Protein AF-W1WLP3-F1 (afdb_monomer_lite)

Secondary structure (DSSP, 8-state):
----PEEEEEEEE-SSGGG--HHHHHHHHHHHHHHHHHHHHHHHHH-SS--PPP-S-SEEEEEEEEEEEEETTEEEEEEEEEEEE-HHHHHHHHHHHHHHHHHHHHHHHHH-SS---PPPPPP-HHHHHHHHHHS------HHHHHHHHHHHHHHHHHHHHHHHHHHHHHHHHHSPP-

Radius of gyration: 25.25 Å; chains: 1; bounding box: 52×60×58 Å

pLDDT: mean 76.01, std 15.96, range [41.25, 96.56]

Foldseek 3Di:
DFWDKDKDWPDKQDLDPVPDDPVSVVVQVVVQVVVQVVVQVCCVVPQPDDDDRDDDGQFSIKTKIWIWGQDPVGIDIDIDIGTHTDPSNVVRVLVRVVVSVVVVVVVVVVVVVPDDDDDDDDDDPVVVVVVVVVPDDDPVPVVVVVVVVVVCVVCVVVVVVVVVVVVVVVVVVPDDDD

Structure (mmCIF, N/CA/C/O backbone):
data_AF-W1WLP3-F1
#
_entry.id   AF-W1WLP3-F1
#
loop_
_atom_site.group_PDB
_atom_site.id
_atom_site.type_symbol
_atom_site.label_atom_id
_atom_site.label_alt_id
_atom_site.label_comp_id
_atom_site.label_asym_id
_atom_site.label_entity_id
_atom_site.label_seq_id
_atom_site.pdbx_PDB_ins_code
_atom_site.Cartn_x
_atom_site.Cartn_y
_atom_site.Cartn_z
_atom_site.occupancy
_atom_site.B_iso_or_equiv
_atom_site.auth_seq_id
_atom_site.auth_comp_id
_atom_site.auth_asym_id
_atom_site.auth_atom_id
_atom_site.pdbx_PDB_model_num
ATOM 1 N N . THR A 1 1 ? -35.279 6.237 6.859 1.00 42.00 1 THR A N 1
ATOM 2 C CA . THR A 1 1 ? -34.089 6.843 7.487 1.00 42.00 1 THR A CA 1
ATOM 3 C C . THR A 1 1 ? -32.983 5.807 7.459 1.00 42.00 1 THR A C 1
ATOM 5 O O . THR A 1 1 ? -33.233 4.676 7.853 1.00 42.00 1 THR A O 1
ATOM 8 N N . SER A 1 2 ? -31.841 6.126 6.842 1.00 45.12 2 SER A N 1
ATOM 9 C CA . SER A 1 2 ? -30.725 5.181 6.674 1.00 45.12 2 SER A CA 1
ATOM 10 C C . SER A 1 2 ? -30.118 4.853 8.041 1.00 45.12 2 SER A C 1
ATOM 12 O O . SER A 1 2 ? -29.941 5.780 8.832 1.00 45.12 2 SER A O 1
ATOM 14 N N . PRO A 1 3 ? -29.811 3.586 8.340 1.00 55.19 3 PRO A N 1
ATOM 15 C CA . PRO A 1 3 ? -29.178 3.229 9.594 1.00 55.19 3 PRO A CA 1
ATOM 16 C C . PRO A 1 3 ? -27.732 3.710 9.592 1.00 55.19 3 PRO A C 1
ATOM 18 O O . PRO A 1 3 ? -27.021 3.603 8.593 1.00 55.19 3 PRO A O 1
ATOM 21 N N . THR A 1 4 ? -27.323 4.298 10.705 1.00 69.69 4 THR A N 1
ATOM 22 C CA . THR A 1 4 ? -25.996 4.867 10.911 1.00 69.69 4 THR A CA 1
ATOM 23 C C . THR A 1 4 ? -24.951 3.758 10.779 1.00 69.69 4 THR A C 1
ATOM 25 O O . THR A 1 4 ? -24.884 2.873 11.630 1.00 69.69 4 THR A O 1
ATOM 28 N N . VAL A 1 5 ? -24.149 3.774 9.710 1.00 73.69 5 VAL A N 1
ATOM 29 C CA . VAL A 1 5 ? -22.983 2.887 9.597 1.00 73.69 5 VAL A CA 1
ATOM 30 C C . VAL A 1 5 ? -21.955 3.341 10.631 1.00 73.69 5 VAL A C 1
ATOM 32 O O . VAL A 1 5 ? -21.545 4.502 10.636 1.00 73.69 5 VAL A O 1
ATOM 35 N N . LYS A 1 6 ? -21.551 2.437 11.521 1.00 84.62 6 LYS A N 1
ATOM 36 C CA . LYS A 1 6 ? -20.507 2.657 12.522 1.00 84.62 6 LYS A CA 1
ATOM 37 C C . LYS A 1 6 ? -19.192 2.082 12.007 1.00 84.62 6 LYS A C 1
ATOM 39 O O . LYS A 1 6 ? -19.153 0.926 11.603 1.00 84.62 6 LYS A O 1
ATOM 44 N N . ALA A 1 7 ? -18.118 2.862 12.071 1.00 87.62 7 ALA A N 1
ATOM 45 C CA . ALA A 1 7 ? -16.762 2.364 11.864 1.00 87.62 7 ALA A CA 1
ATOM 46 C C . ALA A 1 7 ? -16.101 2.093 13.222 1.00 87.62 7 ALA A C 1
ATOM 48 O O . ALA A 1 7 ? -16.101 2.960 14.098 1.00 87.62 7 ALA A O 1
ATOM 49 N N . VAL A 1 8 ? -15.551 0.895 13.401 1.00 88.88 8 VAL A N 1
ATOM 50 C CA . VAL A 1 8 ? -14.761 0.500 14.572 1.00 88.88 8 VAL A CA 1
ATOM 51 C C . VAL A 1 8 ? -13.327 0.274 14.115 1.00 88.88 8 VAL A C 1
ATOM 53 O O . VAL A 1 8 ? -13.092 -0.536 13.223 1.00 88.88 8 VAL A O 1
ATOM 56 N N . GLU A 1 9 ? -12.374 0.998 14.703 1.00 91.19 9 GLU A N 1
ATOM 57 C CA . GLU A 1 9 ? -10.949 0.768 14.448 1.00 91.19 9 GLU A CA 1
ATOM 58 C C . GLU A 1 9 ? -10.541 -0.570 15.062 1.00 91.19 9 GLU A C 1
ATOM 60 O O . GLU A 1 9 ? -10.640 -0.758 16.273 1.00 91.19 9 GLU A O 1
ATOM 65 N N . VAL A 1 10 ? -10.118 -1.506 14.216 1.00 92.69 10 VAL A N 1
ATOM 66 C CA . VAL A 1 10 ? -9.635 -2.825 14.640 1.00 92.69 10 VAL A CA 1
ATOM 67 C C . VAL A 1 10 ? -8.127 -2.781 14.847 1.00 92.69 10 VAL A C 1
ATOM 69 O O . VAL A 1 10 ? -7.611 -3.338 15.810 1.00 92.69 10 VAL A O 1
ATOM 72 N N . MET A 1 11 ? -7.409 -2.111 13.944 1.00 93.19 11 MET A N 1
ATOM 73 C CA . MET A 1 11 ? -5.962 -1.965 14.035 1.00 93.19 11 MET A CA 1
ATOM 74 C C . MET A 1 11 ? -5.510 -0.678 13.364 1.00 93.19 11 MET A C 1
ATOM 76 O O . MET A 1 11 ? -5.989 -0.323 12.289 1.00 93.19 11 MET A O 1
ATOM 80 N N . ARG A 1 12 ? -4.520 -0.020 13.960 1.00 94.56 12 ARG A N 1
ATOM 81 C CA . ARG A 1 12 ? -3.850 1.129 13.365 1.00 94.56 12 ARG A CA 1
ATOM 82 C C . ARG A 1 12 ? -2.352 1.024 13.565 1.00 94.56 12 ARG A C 1
ATOM 84 O O . ARG A 1 12 ? -1.885 0.824 14.682 1.00 94.56 12 ARG A O 1
ATOM 91 N N . VAL A 1 13 ? -1.612 1.218 12.481 1.00 96.56 13 VAL A N 1
ATOM 92 C CA . VAL A 1 13 ? -0.175 1.477 12.500 1.00 96.56 13 VAL A CA 1
ATOM 93 C C . VAL A 1 13 ? 0.052 2.917 12.029 1.00 96.56 13 VAL A C 1
ATOM 95 O O . VAL A 1 13 ? -0.192 3.211 10.855 1.00 96.56 13 VAL A O 1
ATOM 98 N N . PRO A 1 14 ? 0.478 3.827 12.927 1.00 94.44 14 PRO A N 1
ATOM 99 C CA . PRO A 1 14 ? 0.734 5.225 12.590 1.00 94.44 14 PRO A CA 1
ATOM 100 C C . PRO A 1 14 ? 1.788 5.409 11.496 1.00 94.44 14 PRO A C 1
ATOM 102 O O . PRO A 1 14 ? 2.753 4.648 11.413 1.00 94.44 14 PRO A O 1
ATOM 105 N N . THR A 1 15 ? 1.635 6.480 10.716 1.00 92.69 15 THR A N 1
ATOM 106 C CA . THR A 1 15 ? 2.639 6.918 9.737 1.00 92.69 15 THR A CA 1
ATOM 107 C C . THR A 1 15 ? 3.924 7.406 10.397 1.00 92.69 15 THR A C 1
ATOM 109 O O . THR A 1 15 ? 5.011 7.114 9.911 1.00 92.69 15 THR A O 1
ATOM 112 N N . ASP A 1 16 ? 3.816 8.090 11.539 1.00 93.06 16 ASP A N 1
ATOM 113 C CA . ASP A 1 16 ? 4.976 8.480 12.337 1.00 93.06 16 ASP A CA 1
ATOM 114 C C . ASP A 1 16 ? 5.525 7.273 13.113 1.00 93.06 16 ASP A C 1
ATOM 116 O O . ASP A 1 16 ? 4.878 6.746 14.023 1.00 93.06 16 ASP A O 1
ATOM 120 N N . ALA A 1 17 ? 6.745 6.859 12.768 1.00 91.62 17 ALA A N 1
ATOM 121 C CA . ALA A 1 17 ? 7.447 5.756 13.413 1.00 91.62 17 ALA A CA 1
ATOM 122 C C . ALA A 1 17 ? 7.631 5.958 14.926 1.00 91.62 17 ALA A C 1
ATOM 124 O O . ALA A 1 17 ? 7.647 4.978 15.665 1.00 91.62 17 ALA A O 1
ATOM 125 N N . LYS A 1 18 ? 7.710 7.207 15.406 1.00 95.62 18 LYS A N 1
ATOM 126 C CA . LYS A 1 18 ? 7.860 7.517 16.839 1.00 95.62 18 LYS A CA 1
ATOM 127 C C . LYS A 1 18 ? 6.607 7.202 17.653 1.00 95.62 18 LYS A C 1
ATOM 129 O O . LYS A 1 18 ? 6.691 7.083 18.870 1.00 95.62 18 LYS A O 1
ATOM 134 N N . LEU A 1 19 ? 5.456 7.086 16.992 1.00 96.31 19 LEU A N 1
ATOM 135 C CA . LEU A 1 19 ? 4.177 6.770 17.626 1.00 96.31 19 LEU A CA 1
ATOM 136 C C . LEU A 1 19 ? 3.873 5.268 17.622 1.00 96.31 19 LEU A C 1
ATOM 138 O O . LEU A 1 19 ? 2.823 4.861 18.117 1.00 96.31 19 LEU A O 1
ATOM 142 N N . ARG A 1 20 ? 4.753 4.443 17.041 1.00 95.94 20 ARG A N 1
ATOM 143 C CA . ARG A 1 20 ? 4.558 2.996 16.955 1.00 95.94 20 ARG A CA 1
ATOM 144 C C . ARG A 1 20 ? 5.097 2.308 18.201 1.00 95.94 20 ARG A C 1
ATOM 146 O O . ARG A 1 20 ? 6.195 2.602 18.665 1.00 95.94 20 ARG A O 1
ATOM 153 N N . ASN A 1 21 ? 4.352 1.328 18.693 1.00 96.31 21 ASN A N 1
ATOM 154 C CA . ASN A 1 21 ? 4.882 0.345 19.628 1.00 96.31 21 ASN A CA 1
ATOM 155 C C . ASN A 1 21 ? 5.685 -0.746 18.882 1.00 96.31 21 ASN A C 1
ATOM 157 O O . ASN A 1 21 ? 5.775 -0.757 17.647 1.00 96.31 21 ASN A O 1
ATOM 161 N N . ASN A 1 22 ? 6.284 -1.672 19.634 1.00 96.56 22 ASN A N 1
ATOM 162 C CA . ASN A 1 22 ? 7.126 -2.732 19.072 1.00 96.56 22 ASN A CA 1
ATOM 163 C C . ASN A 1 22 ? 6.359 -3.661 18.121 1.00 96.56 22 ASN A C 1
ATOM 165 O O . ASN A 1 22 ? 6.875 -4.009 17.063 1.00 96.56 22 ASN A O 1
ATOM 169 N N . GLU A 1 23 ? 5.126 -4.029 18.467 1.00 95.69 23 GLU A N 1
ATOM 170 C CA . GLU A 1 23 ? 4.289 -4.915 17.655 1.00 95.69 23 GLU A CA 1
ATOM 171 C C . GLU A 1 23 ? 3.903 -4.248 16.328 1.00 95.69 23 GLU A C 1
ATOM 173 O O . GLU A 1 23 ? 4.121 -4.808 15.257 1.00 95.69 23 GLU A O 1
ATOM 178 N N . GLN A 1 24 ? 3.444 -2.997 16.373 1.00 95.81 24 GLN A N 1
ATOM 179 C CA . GLN A 1 24 ? 3.142 -2.192 15.186 1.00 95.81 24 GLN A CA 1
ATOM 180 C C . GLN A 1 24 ? 4.373 -2.029 14.284 1.00 95.81 24 GLN A C 1
ATOM 182 O O . GLN A 1 24 ? 4.260 -2.084 13.059 1.00 95.81 24 GLN A O 1
ATOM 187 N N . SER A 1 25 ? 5.552 -1.855 14.887 1.00 95.56 25 SER A N 1
ATOM 188 C CA . SER A 1 25 ? 6.823 -1.746 14.165 1.00 95.56 25 SER A CA 1
ATOM 189 C C . SER A 1 25 ? 7.224 -3.062 13.492 1.00 95.56 25 SER A C 1
ATOM 191 O O . SER A 1 25 ? 7.716 -3.052 12.365 1.00 95.56 25 SER A O 1
ATOM 193 N N . GLN A 1 26 ? 6.974 -4.203 14.138 1.00 96.00 26 GLN A N 1
ATOM 194 C CA . GLN A 1 26 ? 7.204 -5.520 13.543 1.00 96.00 26 GLN A CA 1
ATOM 195 C C . GLN A 1 26 ? 6.233 -5.795 12.392 1.00 96.00 26 GLN A C 1
ATOM 197 O O . GLN A 1 26 ? 6.673 -6.191 11.312 1.00 96.00 26 GLN A O 1
ATOM 202 N N . ILE A 1 27 ? 4.938 -5.525 12.584 1.00 94.69 27 ILE A N 1
ATOM 203 C CA . ILE A 1 27 ? 3.909 -5.730 11.557 1.00 94.69 27 ILE A CA 1
ATOM 204 C C . ILE A 1 27 ? 4.253 -4.942 10.291 1.00 94.69 27 ILE A C 1
ATOM 206 O O . ILE A 1 27 ? 4.280 -5.509 9.197 1.00 94.69 27 ILE A O 1
ATOM 210 N N . ILE A 1 28 ? 4.559 -3.646 10.422 1.00 94.69 28 ILE A N 1
ATOM 211 C CA . ILE A 1 28 ? 4.878 -2.822 9.251 1.00 94.69 28 ILE A CA 1
ATOM 212 C C . ILE A 1 28 ? 6.201 -3.224 8.600 1.00 94.69 28 ILE A C 1
ATOM 214 O O . ILE A 1 28 ? 6.296 -3.202 7.379 1.00 94.69 28 ILE A O 1
ATOM 218 N N . SER A 1 29 ? 7.195 -3.660 9.379 1.00 94.69 29 SER A N 1
ATOM 219 C CA . SER A 1 29 ? 8.464 -4.151 8.835 1.00 94.69 29 SER A CA 1
ATOM 220 C C . SER A 1 29 ? 8.267 -5.405 7.976 1.00 94.69 29 SER A C 1
ATOM 222 O O . SER A 1 29 ? 8.776 -5.473 6.855 1.00 94.69 29 SER A O 1
ATOM 224 N N . VAL A 1 30 ? 7.469 -6.369 8.450 1.00 95.75 30 VAL A N 1
ATOM 225 C CA . VAL A 1 30 ? 7.126 -7.579 7.685 1.00 95.75 30 VAL A CA 1
ATOM 226 C C . VAL A 1 30 ? 6.338 -7.222 6.425 1.00 95.75 30 VAL A C 1
ATOM 228 O O . VAL A 1 30 ? 6.665 -7.709 5.341 1.00 95.75 30 VAL A O 1
ATOM 231 N N . ALA A 1 31 ? 5.346 -6.333 6.540 1.00 93.69 31 ALA A N 1
ATOM 232 C CA . ALA A 1 31 ? 4.558 -5.874 5.400 1.00 93.69 31 ALA A CA 1
ATOM 233 C C . ALA A 1 31 ? 5.427 -5.160 4.349 1.00 93.69 31 ALA A C 1
ATOM 235 O O . ALA A 1 31 ? 5.308 -5.446 3.159 1.00 93.69 31 ALA A O 1
ATOM 236 N N . ASN A 1 32 ? 6.349 -4.293 4.778 1.00 95.00 32 ASN A N 1
ATOM 237 C CA . ASN A 1 32 ? 7.289 -3.604 3.893 1.00 95.00 32 ASN A CA 1
ATOM 238 C C . ASN A 1 32 ? 8.220 -4.568 3.176 1.00 95.00 32 ASN A C 1
ATOM 240 O O . ASN A 1 32 ? 8.417 -4.436 1.968 1.00 95.00 32 ASN A O 1
ATOM 244 N N . LYS A 1 33 ? 8.745 -5.571 3.886 1.00 94.50 33 LYS A N 1
ATOM 245 C CA . LYS A 1 33 ? 9.566 -6.609 3.269 1.00 94.50 33 LYS A CA 1
ATOM 246 C C . LYS A 1 33 ? 8.790 -7.360 2.184 1.00 94.50 33 LYS A C 1
ATOM 248 O O . LYS A 1 33 ? 9.277 -7.465 1.063 1.00 94.50 33 LYS A O 1
ATOM 253 N N . ALA A 1 34 ? 7.581 -7.827 2.496 1.00 93.62 34 ALA A N 1
ATOM 254 C CA . ALA A 1 34 ? 6.748 -8.558 1.544 1.00 93.62 34 ALA A CA 1
ATOM 255 C C . ALA A 1 34 ? 6.369 -7.702 0.323 1.00 93.62 34 ALA A C 1
ATOM 257 O O . ALA A 1 34 ? 6.460 -8.166 -0.812 1.00 93.62 34 ALA A O 1
ATOM 258 N N . ALA A 1 35 ? 5.992 -6.439 0.544 1.00 91.38 35 ALA A N 1
ATOM 259 C CA . ALA A 1 35 ? 5.651 -5.512 -0.528 1.00 91.38 35 ALA A CA 1
ATOM 260 C C . ALA A 1 35 ? 6.857 -5.214 -1.433 1.00 91.38 35 ALA A C 1
ATOM 262 O O . ALA A 1 35 ? 6.735 -5.263 -2.656 1.00 91.38 35 ALA A O 1
ATOM 263 N N . MET A 1 36 ? 8.031 -4.956 -0.850 1.00 91.94 36 MET A N 1
ATOM 264 C CA . MET A 1 36 ? 9.265 -4.712 -1.599 1.00 91.94 36 MET A CA 1
ATOM 265 C C . MET A 1 36 ? 9.673 -5.939 -2.423 1.00 91.94 36 MET A C 1
ATOM 267 O O . MET A 1 36 ? 10.014 -5.799 -3.599 1.00 91.94 36 MET A O 1
ATOM 271 N N . ASP A 1 37 ? 9.603 -7.136 -1.835 1.00 91.62 37 ASP A N 1
ATOM 272 C CA . ASP A 1 37 ? 9.909 -8.390 -2.526 1.00 91.62 37 ASP A CA 1
ATOM 273 C C . ASP A 1 37 ? 8.941 -8.598 -3.711 1.00 91.62 37 ASP A C 1
ATOM 275 O O . ASP A 1 37 ? 9.387 -8.859 -4.830 1.00 91.62 37 ASP A O 1
ATOM 279 N N . ALA A 1 38 ? 7.636 -8.373 -3.518 1.00 90.00 38 ALA A N 1
ATOM 280 C CA . ALA A 1 38 ? 6.632 -8.488 -4.579 1.00 90.00 38 ALA A CA 1
ATOM 281 C C . ALA A 1 38 ? 6.847 -7.483 -5.725 1.00 90.00 38 ALA A C 1
ATOM 283 O O . ALA A 1 38 ? 6.819 -7.868 -6.895 1.00 90.00 38 ALA A O 1
ATOM 284 N N . VAL A 1 39 ? 7.105 -6.207 -5.411 1.00 86.62 39 VAL A N 1
ATOM 285 C CA . VAL A 1 39 ? 7.371 -5.168 -6.421 1.00 86.62 39 VAL A CA 1
ATOM 286 C C . VAL A 1 39 ? 8.620 -5.513 -7.230 1.00 86.62 39 VAL A C 1
ATOM 288 O O . VAL A 1 39 ? 8.586 -5.496 -8.462 1.00 86.62 39 VAL A O 1
ATOM 291 N N . ASN A 1 40 ? 9.711 -5.883 -6.556 1.00 89.00 40 ASN A N 1
ATOM 292 C CA . ASN A 1 40 ? 10.969 -6.229 -7.212 1.00 89.00 40 ASN A CA 1
ATOM 293 C C . ASN A 1 40 ? 10.843 -7.474 -8.097 1.00 89.00 40 ASN A C 1
ATOM 295 O O . ASN A 1 40 ? 11.380 -7.487 -9.206 1.00 89.00 40 ASN A O 1
ATOM 299 N N . VAL A 1 41 ? 10.115 -8.501 -7.648 1.00 90.31 41 VAL A N 1
ATOM 300 C CA . VAL A 1 41 ? 9.822 -9.692 -8.460 1.00 90.31 41 VAL A CA 1
ATOM 301 C C . VAL A 1 41 ? 8.997 -9.317 -9.689 1.00 90.31 41 VAL A C 1
ATOM 303 O O . VAL A 1 41 ? 9.356 -9.712 -10.796 1.00 90.31 41 VAL A O 1
ATOM 306 N N . ASN A 1 42 ? 7.946 -8.511 -9.522 1.00 84.25 42 ASN A N 1
ATOM 307 C CA . ASN A 1 42 ? 7.083 -8.094 -10.624 1.00 84.25 42 ASN A CA 1
ATOM 308 C C . ASN A 1 42 ? 7.862 -7.316 -11.697 1.00 84.25 42 ASN A C 1
ATOM 310 O O . ASN A 1 42 ? 7.773 -7.633 -12.882 1.00 84.25 42 ASN A O 1
ATOM 314 N N . PHE A 1 43 ? 8.691 -6.349 -11.295 1.00 81.69 43 PHE A N 1
ATOM 315 C CA . PHE A 1 43 ? 9.540 -5.625 -12.242 1.00 81.69 43 PHE A CA 1
ATOM 316 C C . PHE A 1 43 ? 10.599 -6.524 -12.884 1.00 81.69 43 PHE A C 1
ATOM 318 O O . PHE A 1 43 ? 10.832 -6.413 -14.081 1.00 81.69 43 PHE A O 1
ATOM 325 N N . LYS A 1 44 ? 11.211 -7.450 -12.140 1.00 83.81 44 LYS A N 1
ATOM 326 C CA . LYS A 1 44 ? 12.180 -8.397 -12.711 1.00 83.81 44 LYS A CA 1
ATOM 327 C C . LYS A 1 44 ? 11.554 -9.310 -13.772 1.00 83.81 44 LYS A C 1
ATOM 329 O O . LYS A 1 44 ? 12.226 -9.643 -14.741 1.00 83.81 44 LYS A O 1
ATOM 334 N N . LEU A 1 45 ? 10.306 -9.738 -13.573 1.00 83.44 45 LEU A N 1
ATOM 335 C CA . LEU A 1 45 ? 9.603 -10.645 -14.485 1.00 83.44 45 LEU A CA 1
ATOM 336 C C . LEU A 1 45 ? 9.029 -9.935 -15.713 1.00 83.44 45 LEU A C 1
ATOM 338 O O . LEU A 1 45 ? 9.016 -10.515 -16.795 1.00 83.44 45 LEU A O 1
ATOM 342 N N . HIS A 1 46 ? 8.530 -8.710 -15.543 1.00 77.75 46 HIS A N 1
ATOM 343 C CA . HIS A 1 46 ? 7.700 -8.059 -16.557 1.00 77.75 46 HIS A CA 1
ATOM 344 C C . HIS A 1 46 ? 8.310 -6.797 -17.167 1.00 77.75 46 HIS A C 1
ATOM 346 O O . HIS A 1 46 ? 7.812 -6.331 -18.192 1.00 77.75 46 HIS A O 1
ATOM 352 N N . ALA A 1 47 ? 9.366 -6.222 -16.584 1.00 75.06 47 ALA A N 1
ATOM 353 C CA . ALA A 1 47 ? 10.020 -5.080 -17.206 1.00 75.06 47 ALA A CA 1
ATOM 354 C C . ALA A 1 47 ? 10.842 -5.541 -18.425 1.00 75.06 47 ALA A C 1
ATOM 356 O O . ALA A 1 47 ? 11.663 -6.450 -18.302 1.00 75.06 47 ALA A O 1
ATOM 357 N N . PRO A 1 48 ? 10.696 -4.885 -19.590 1.00 74.50 48 PRO A N 1
ATOM 358 C CA . PRO A 1 48 ? 11.468 -5.211 -20.792 1.00 74.50 48 PRO A CA 1
ATOM 359 C C . PRO A 1 48 ? 12.954 -4.843 -20.668 1.00 74.50 48 PRO A C 1
ATOM 361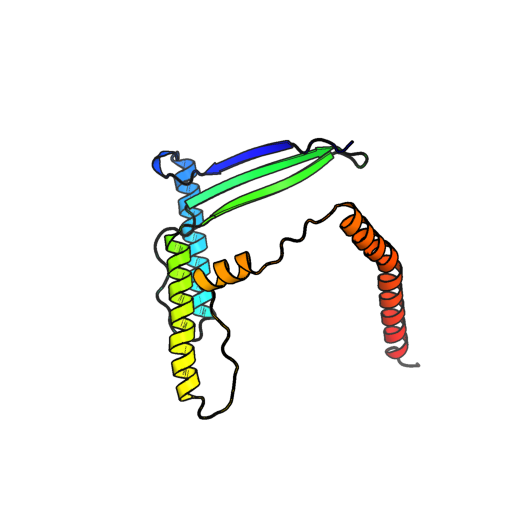 O O . PRO A 1 48 ? 13.765 -5.232 -21.502 1.00 74.50 48 PRO A O 1
ATOM 364 N N . VAL A 1 49 ? 13.315 -4.069 -19.641 1.00 76.81 49 VAL A N 1
ATOM 365 C CA . VAL A 1 49 ? 14.676 -3.609 -19.371 1.00 76.81 49 VAL A CA 1
ATOM 366 C C . VAL A 1 49 ? 14.989 -3.755 -17.881 1.00 76.81 49 VAL A C 1
ATOM 368 O O . VAL A 1 49 ? 14.090 -3.590 -17.051 1.00 76.81 49 VAL A O 1
ATOM 371 N N . PRO A 1 50 ? 16.257 -3.999 -17.506 1.00 80.00 50 PRO A N 1
ATOM 372 C CA . PRO A 1 50 ? 16.652 -4.026 -16.106 1.00 80.00 50 PRO A CA 1
ATOM 373 C C . PRO A 1 50 ? 16.378 -2.683 -15.419 1.00 80.00 50 PRO A C 1
ATOM 375 O O . PRO A 1 50 ? 16.849 -1.629 -15.867 1.00 80.00 50 PRO A O 1
ATOM 378 N N . VAL A 1 51 ? 15.653 -2.738 -14.303 1.00 82.19 51 VAL A N 1
ATOM 379 C CA . VAL A 1 51 ? 15.428 -1.608 -13.396 1.00 82.19 51 VAL A CA 1
ATOM 380 C C . VAL A 1 51 ? 16.157 -1.835 -12.080 1.00 82.19 51 VAL A C 1
ATOM 382 O O . VAL A 1 51 ? 16.336 -2.969 -11.635 1.00 82.19 51 VAL A O 1
ATOM 385 N N . THR A 1 52 ? 16.583 -0.745 -11.449 1.00 86.00 52 THR A N 1
ATOM 386 C CA . THR A 1 52 ? 17.167 -0.802 -10.109 1.00 86.00 52 THR A CA 1
ATOM 387 C C . THR A 1 52 ? 16.119 -1.321 -9.123 1.00 86.00 52 THR A C 1
ATOM 389 O O . THR A 1 52 ? 15.022 -0.767 -9.100 1.00 86.00 52 THR A O 1
ATOM 392 N N . PRO A 1 53 ? 16.432 -2.334 -8.295 1.00 86.75 53 PRO A N 1
ATOM 393 C CA . PRO A 1 53 ? 15.517 -2.802 -7.264 1.00 86.75 53 PRO A CA 1
ATOM 394 C C . PRO A 1 53 ? 15.152 -1.694 -6.278 1.00 86.75 53 PRO A C 1
ATOM 396 O O . PRO A 1 53 ? 15.990 -0.872 -5.898 1.00 86.75 53 PRO A O 1
ATOM 399 N N . MET A 1 54 ? 13.899 -1.716 -5.846 1.00 89.62 54 MET A N 1
ATOM 400 C CA . MET A 1 54 ? 13.334 -0.799 -4.873 1.00 89.62 54 MET A CA 1
ATOM 401 C C . MET A 1 54 ? 13.996 -1.010 -3.514 1.00 89.62 54 MET A C 1
ATOM 403 O O . MET A 1 54 ? 14.328 -2.143 -3.151 1.00 89.62 54 MET A O 1
ATOM 407 N N . LYS A 1 55 ? 14.188 0.080 -2.769 1.00 90.12 55 LYS A N 1
ATOM 408 C CA . LYS A 1 55 ? 14.795 0.072 -1.433 1.00 90.12 55 LYS A CA 1
ATOM 409 C C . LYS A 1 55 ? 13.969 0.872 -0.431 1.00 90.12 55 LYS A C 1
ATOM 411 O O . LYS A 1 55 ? 13.299 1.839 -0.795 1.00 90.12 55 LYS A O 1
ATOM 416 N N . GLY A 1 56 ? 14.131 0.528 0.844 1.00 89.75 56 GLY A N 1
ATOM 417 C CA . GLY A 1 56 ? 13.461 1.195 1.959 1.00 89.75 56 GLY A CA 1
ATOM 418 C C . GLY A 1 56 ? 12.018 0.730 2.132 1.00 89.75 56 GLY A C 1
ATOM 419 O O . GLY A 1 56 ? 11.656 -0.364 1.706 1.00 89.75 56 GLY A O 1
ATOM 420 N N . ASP A 1 57 ? 11.211 1.568 2.773 1.00 90.62 57 ASP A N 1
ATOM 421 C CA . ASP A 1 57 ? 9.830 1.239 3.114 1.00 90.62 57 ASP A CA 1
ATOM 422 C C . ASP A 1 57 ? 8.863 1.550 1.967 1.00 90.62 57 ASP A C 1
ATOM 424 O O . ASP A 1 57 ? 8.914 2.624 1.360 1.00 90.62 57 ASP A O 1
ATOM 428 N N . VAL A 1 58 ? 7.955 0.612 1.688 1.00 91.69 58 VAL A N 1
ATOM 429 C CA . VAL A 1 58 ? 6.861 0.776 0.716 1.00 91.69 58 VAL A CA 1
ATOM 430 C C . VAL A 1 58 ? 5.662 1.483 1.357 1.00 91.69 58 VAL A C 1
ATOM 432 O O . VAL A 1 58 ? 4.988 2.298 0.728 1.00 91.69 58 VAL A O 1
ATOM 435 N N . LEU A 1 59 ? 5.421 1.181 2.627 1.00 93.38 59 LEU A N 1
ATOM 436 C CA . LEU A 1 59 ? 4.307 1.598 3.458 1.00 93.38 59 LEU A CA 1
ATOM 437 C C . LEU A 1 59 ? 4.829 2.427 4.632 1.00 93.38 59 LEU A C 1
ATOM 439 O O . LEU A 1 59 ? 5.747 2.004 5.338 1.00 93.38 59 LEU A O 1
ATOM 443 N N . ASP A 1 60 ? 4.172 3.556 4.884 1.00 92.56 60 ASP A N 1
ATOM 444 C CA . ASP A 1 60 ? 4.375 4.372 6.083 1.00 92.56 60 ASP A CA 1
ATOM 445 C C . ASP A 1 60 ? 3.416 3.964 7.204 1.00 92.56 60 ASP A C 1
ATOM 447 O O . ASP A 1 60 ? 3.710 4.149 8.376 1.00 92.56 60 ASP A O 1
ATOM 451 N N . GLY A 1 61 ? 2.266 3.375 6.894 1.00 94.31 61 GLY A N 1
ATOM 452 C CA . GLY A 1 61 ? 1.319 2.929 7.912 1.00 94.31 61 GLY A CA 1
ATOM 453 C C . GLY A 1 61 ? 0.032 2.417 7.299 1.00 94.31 61 GLY A C 1
ATOM 454 O O . GLY A 1 61 ? -0.184 2.527 6.094 1.00 94.31 61 GLY A O 1
ATOM 455 N N . PHE A 1 62 ? -0.861 1.891 8.123 1.00 94.69 62 PHE A N 1
ATOM 456 C CA . PHE A 1 62 ? -2.176 1.456 7.664 1.00 94.69 62 PHE A CA 1
ATOM 457 C C . PHE A 1 62 ? -3.197 1.507 8.794 1.00 94.69 62 PHE A C 1
ATOM 459 O O . PHE A 1 62 ? -2.862 1.660 9.972 1.00 94.69 62 PHE A O 1
ATOM 466 N N . SER A 1 63 ? -4.469 1.411 8.443 1.00 93.88 63 SER A N 1
ATOM 467 C CA . SER A 1 63 ? -5.559 1.315 9.406 1.00 93.88 63 SER A CA 1
ATOM 468 C C . SER A 1 63 ? -6.628 0.378 8.874 1.00 93.88 63 SER A C 1
ATOM 470 O O . SER A 1 63 ? -6.980 0.435 7.699 1.00 93.88 63 SER A O 1
ATOM 472 N N . TYR A 1 64 ? -7.108 -0.503 9.737 1.00 92.56 64 TYR A N 1
ATOM 473 C CA . TYR A 1 64 ? -8.126 -1.492 9.443 1.00 92.56 64 TYR A CA 1
ATOM 474 C C . TYR A 1 64 ? -9.355 -1.204 10.301 1.00 92.56 64 TYR A C 1
ATOM 476 O O . TYR A 1 64 ? -9.269 -1.160 11.532 1.00 92.56 64 TYR A O 1
ATOM 484 N N . TYR A 1 65 ? -10.486 -0.993 9.639 1.00 91.12 65 TYR A N 1
ATOM 485 C CA . TYR A 1 65 ? -11.764 -0.693 10.262 1.00 91.12 65 TYR A CA 1
ATOM 486 C C . TYR A 1 65 ? -12.786 -1.760 9.904 1.00 91.12 65 TYR A C 1
ATOM 488 O O . TYR A 1 65 ? -12.923 -2.141 8.741 1.00 91.12 65 TYR A O 1
ATOM 496 N N . GLN A 1 66 ? -13.565 -2.166 10.898 1.00 90.94 66 GLN A N 1
ATOM 497 C CA . GLN A 1 66 ? -14.790 -2.908 10.673 1.00 90.94 66 GLN A CA 1
ATOM 498 C C . GLN A 1 66 ? -15.951 -1.917 10.592 1.00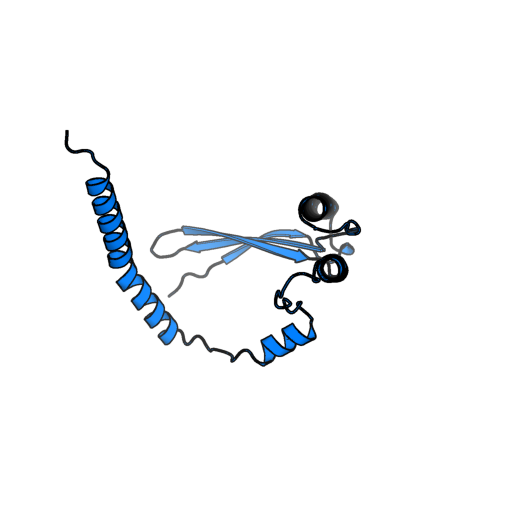 90.94 66 GLN A C 1
ATOM 500 O O . GLN A 1 66 ? -16.186 -1.124 11.505 1.00 90.94 66 GLN A O 1
ATOM 505 N N . LEU A 1 67 ? -16.667 -1.955 9.478 1.00 88.12 67 LEU A N 1
ATOM 506 C CA . LEU A 1 67 ? -17.877 -1.186 9.245 1.00 88.12 67 LEU A CA 1
ATOM 507 C C . LEU A 1 67 ? -19.072 -2.046 9.642 1.00 88.12 67 LEU A C 1
ATOM 509 O O . LEU A 1 67 ? -19.179 -3.190 9.218 1.00 88.12 67 LEU A O 1
ATOM 513 N N . GLN A 1 68 ? -19.972 -1.503 10.448 1.00 87.50 68 GLN A N 1
ATOM 514 C CA . GLN A 1 68 ? -21.160 -2.202 10.923 1.00 87.50 68 GLN A CA 1
ATOM 515 C C . GLN A 1 68 ? -22.393 -1.353 10.647 1.00 87.50 68 GLN A C 1
ATOM 517 O O . GLN A 1 68 ? -22.427 -0.167 10.976 1.00 87.50 68 GLN A O 1
ATOM 522 N N . GLY A 1 69 ? -23.422 -1.957 10.068 1.00 85.25 69 GLY A N 1
ATOM 523 C CA . GLY A 1 69 ? -24.704 -1.306 9.827 1.00 85.25 69 GLY A CA 1
ATOM 524 C C . GLY A 1 69 ? -25.849 -2.287 10.023 1.00 85.25 69 GLY A C 1
ATOM 525 O O . GLY A 1 69 ? -25.671 -3.487 9.860 1.00 85.25 69 GLY A O 1
ATOM 526 N N . THR A 1 70 ? -27.030 -1.789 10.370 1.00 85.12 70 THR A N 1
ATOM 527 C CA . THR A 1 70 ? -28.222 -2.635 10.517 1.00 85.12 70 THR A CA 1
ATOM 528 C C . THR A 1 70 ? -29.381 -2.000 9.781 1.00 85.12 70 THR A C 1
ATOM 530 O O . THR A 1 70 ? -29.847 -0.952 10.207 1.00 85.12 70 THR A O 1
ATOM 533 N N . ASP A 1 71 ? -29.869 -2.611 8.708 1.00 81.25 71 ASP A N 1
ATOM 534 C CA . ASP A 1 71 ? -31.014 -2.111 7.943 1.00 81.25 71 ASP A CA 1
ATOM 535 C C . ASP A 1 71 ? -32.217 -3.069 8.016 1.00 81.25 71 ASP A C 1
ATOM 537 O O . ASP A 1 71 ? -32.262 -3.986 8.836 1.00 81.25 71 ASP A O 1
ATOM 541 N N . LYS A 1 72 ? -33.224 -2.849 7.159 1.00 82.62 72 LYS A N 1
ATOM 542 C CA . LYS A 1 72 ? -34.410 -3.720 7.073 1.00 82.62 72 LYS A CA 1
ATOM 543 C C . LYS A 1 72 ? -34.085 -5.161 6.647 1.00 82.62 72 LYS A C 1
ATOM 545 O O . LYS A 1 72 ? -34.942 -6.023 6.796 1.00 82.62 72 LYS A O 1
ATOM 550 N N . GLN A 1 73 ? -32.901 -5.404 6.089 1.00 80.38 73 GLN A N 1
ATOM 551 C CA . GLN A 1 73 ? -32.425 -6.702 5.612 1.00 80.38 73 GLN A CA 1
ATOM 552 C C . GLN A 1 73 ? -31.548 -7.421 6.649 1.00 80.38 73 GLN A C 1
ATOM 554 O O . GLN A 1 73 ? -31.227 -8.588 6.450 1.00 80.38 73 GLN A O 1
ATOM 559 N N . GLY A 1 74 ? -31.182 -6.765 7.756 1.00 82.81 74 GLY A N 1
ATOM 560 C CA . GLY A 1 74 ? -30.433 -7.373 8.856 1.00 82.81 74 GLY A CA 1
ATOM 561 C C . GLY A 1 74 ? -29.168 -6.608 9.238 1.00 82.81 74 GLY A C 1
ATOM 562 O O . GLY A 1 74 ? -28.998 -5.438 8.895 1.00 82.81 74 GLY A O 1
ATOM 563 N N . HIS A 1 75 ? -28.302 -7.271 10.008 1.00 85.56 75 HIS A N 1
ATOM 564 C CA . HIS A 1 75 ? -26.994 -6.751 10.400 1.00 85.56 75 HIS A CA 1
ATOM 565 C C . HIS A 1 75 ? -25.952 -7.066 9.323 1.00 85.56 75 HIS A C 1
ATOM 567 O O . HIS A 1 75 ? -25.806 -8.218 8.918 1.00 85.56 75 HIS A O 1
ATOM 573 N N . HIS A 1 76 ? -25.211 -6.048 8.899 1.00 82.88 76 HIS A N 1
ATOM 574 C CA . HIS A 1 76 ? -24.203 -6.113 7.848 1.00 82.88 76 HIS A CA 1
ATOM 575 C C . HIS A 1 76 ? -22.849 -5.692 8.398 1.00 82.88 76 HIS A C 1
ATOM 577 O O . HIS A 1 76 ? -22.744 -4.701 9.129 1.00 82.88 76 HIS A O 1
ATOM 583 N N . VAL A 1 77 ? -21.815 -6.419 7.986 1.00 87.31 77 VAL A N 1
ATOM 584 C CA . VAL A 1 77 ? -20.423 -6.131 8.323 1.00 87.31 77 VAL A CA 1
ATOM 585 C C . VAL A 1 77 ? -19.637 -5.927 7.034 1.00 87.31 77 VAL A C 1
ATOM 587 O O . VAL A 1 77 ? -19.764 -6.706 6.092 1.00 87.31 77 VAL A O 1
ATOM 590 N N . GLY A 1 78 ? -18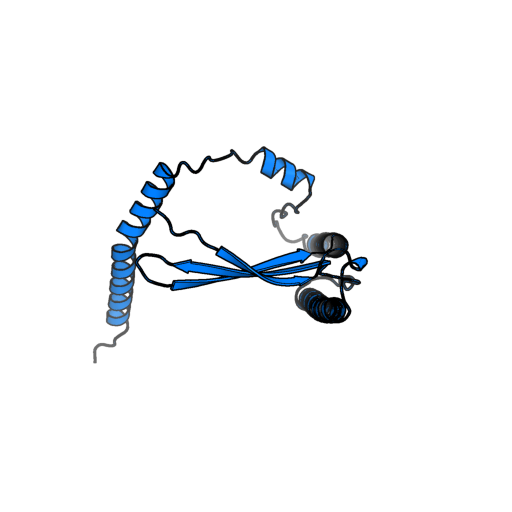.840 -4.865 6.994 1.00 87.06 78 GLY A N 1
ATOM 591 C CA . GLY A 1 78 ? -17.877 -4.577 5.941 1.00 87.06 78 GLY A CA 1
ATOM 592 C C . GLY A 1 78 ? -16.495 -4.323 6.528 1.00 87.06 78 GLY A C 1
ATOM 593 O O . GLY A 1 78 ? -16.339 -4.065 7.720 1.00 87.06 78 GLY A O 1
ATOM 594 N N . GLU A 1 79 ? -15.487 -4.369 5.672 1.00 87.75 79 GLU A N 1
ATOM 595 C CA . GLU A 1 79 ? -14.087 -4.197 6.042 1.00 87.75 79 GLU A CA 1
ATOM 596 C C . GLU A 1 79 ? -13.492 -3.046 5.227 1.00 87.75 79 GLU A C 1
ATOM 598 O O . GLU A 1 79 ? -13.678 -2.973 4.013 1.00 87.75 79 GLU A O 1
ATOM 603 N N . LEU A 1 80 ? -12.796 -2.125 5.895 1.00 86.94 80 LEU A N 1
ATOM 604 C CA . LEU A 1 80 ? -12.103 -1.004 5.265 1.00 86.94 80 LEU A CA 1
ATOM 605 C C . LEU A 1 80 ? -10.630 -1.029 5.666 1.00 86.94 80 LEU A C 1
ATOM 607 O O . LEU A 1 80 ? -10.289 -0.809 6.827 1.00 86.94 80 LEU A O 1
ATOM 611 N N . LEU A 1 81 ? -9.759 -1.245 4.683 1.00 91.62 81 LEU A N 1
ATOM 612 C CA . LEU A 1 81 ? -8.313 -1.136 4.836 1.00 91.62 81 LEU A CA 1
ATOM 613 C C . LEU A 1 81 ? -7.821 0.159 4.181 1.00 91.62 81 LEU A C 1
ATOM 615 O O . LEU A 1 81 ? -7.981 0.364 2.979 1.00 91.62 81 LEU A O 1
ATOM 619 N N . VAL A 1 82 ? -7.197 1.022 4.976 1.00 90.44 82 VAL A N 1
ATOM 620 C CA . VAL A 1 82 ? -6.545 2.256 4.532 1.00 90.44 82 VAL A CA 1
ATOM 621 C C . VAL A 1 82 ? -5.042 2.040 4.577 1.00 90.44 82 VAL A C 1
ATOM 623 O O . VAL A 1 82 ? -4.495 1.756 5.639 1.00 90.44 82 VAL A O 1
ATOM 626 N N . ILE A 1 83 ? -4.367 2.187 3.440 1.00 91.94 83 ILE A N 1
ATOM 627 C CA . ILE A 1 83 ? -2.920 1.988 3.311 1.00 91.94 83 ILE A CA 1
ATOM 6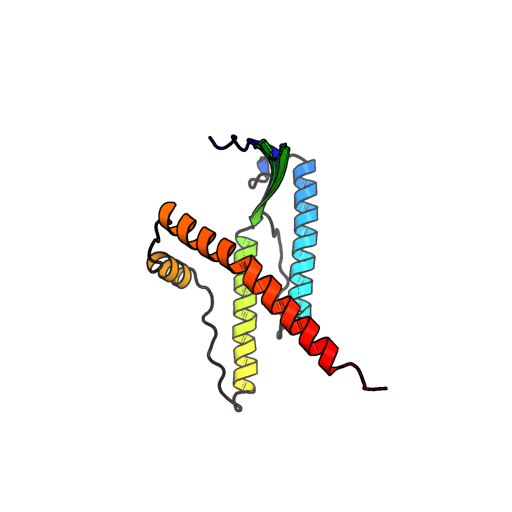28 C C . ILE A 1 83 ? -2.264 3.330 2.995 1.00 91.94 83 ILE A C 1
ATOM 630 O O . ILE A 1 83 ? -2.659 4.009 2.050 1.00 91.94 83 ILE A O 1
ATOM 634 N N . ASN A 1 84 ? -1.243 3.697 3.766 1.00 91.88 84 ASN A N 1
ATOM 635 C CA . ASN A 1 84 ? -0.432 4.886 3.531 1.00 91.88 84 ASN A CA 1
ATOM 636 C C . ASN A 1 84 ? 0.880 4.456 2.875 1.00 91.88 84 ASN A C 1
ATOM 638 O O . ASN A 1 84 ? 1.728 3.842 3.524 1.00 91.88 84 ASN A O 1
ATOM 642 N N . TYR A 1 85 ? 1.036 4.765 1.591 1.00 91.25 85 TYR A N 1
ATOM 643 C CA . TYR A 1 85 ? 2.277 4.518 0.861 1.00 91.25 85 TYR A CA 1
ATOM 644 C C . TYR A 1 85 ? 3.326 5.571 1.194 1.00 91.25 85 TYR A C 1
ATOM 646 O O . TYR A 1 85 ? 3.000 6.754 1.318 1.00 91.25 85 TYR A O 1
ATOM 654 N N . SER A 1 86 ? 4.586 5.147 1.276 1.00 89.62 86 SER A N 1
ATOM 655 C CA . SER A 1 86 ? 5.677 6.086 1.489 1.00 89.62 86 SER A CA 1
ATOM 656 C C . SER A 1 86 ? 5.888 6.953 0.250 1.00 89.62 86 SER A C 1
ATOM 658 O O . SER A 1 86 ? 5.819 6.492 -0.895 1.00 89.62 86 SER A O 1
ATOM 660 N N . LYS A 1 87 ? 6.186 8.239 0.456 1.00 86.75 87 LYS A N 1
ATOM 661 C CA . LYS A 1 87 ? 6.515 9.137 -0.663 1.00 86.75 87 LYS A CA 1
ATOM 662 C C . LYS A 1 87 ? 7.715 8.605 -1.456 1.00 86.75 87 LYS A C 1
ATOM 664 O O . LYS A 1 87 ? 7.704 8.622 -2.683 1.00 86.75 87 LYS A O 1
ATOM 669 N N . ASN A 1 88 ? 8.719 8.090 -0.747 1.00 86.69 88 ASN A N 1
ATOM 670 C CA . ASN A 1 88 ? 9.919 7.508 -1.342 1.00 86.69 88 ASN A CA 1
ATOM 671 C C . ASN A 1 88 ? 9.590 6.310 -2.248 1.00 86.69 88 ASN A C 1
ATOM 673 O O . ASN A 1 88 ? 10.194 6.145 -3.305 1.00 86.69 88 ASN A O 1
ATOM 677 N N . ALA A 1 89 ? 8.616 5.487 -1.858 1.00 86.94 89 ALA A N 1
ATOM 678 C CA . ALA A 1 89 ? 8.160 4.370 -2.664 1.00 86.94 89 ALA A CA 1
ATOM 679 C C . ALA A 1 89 ? 7.517 4.826 -3.973 1.00 86.94 89 ALA A C 1
ATOM 681 O O . ALA A 1 89 ? 7.859 4.324 -5.044 1.00 86.94 89 ALA A O 1
ATOM 682 N N . ILE A 1 90 ? 6.629 5.816 -3.886 1.00 84.25 90 ILE A N 1
ATOM 683 C CA . ILE A 1 90 ? 5.969 6.415 -5.050 1.00 84.25 90 ILE A CA 1
ATOM 684 C C . ILE A 1 90 ? 7.014 7.019 -5.997 1.00 84.25 90 ILE A C 1
ATOM 686 O O . ILE A 1 90 ? 7.000 6.731 -7.194 1.00 84.25 90 ILE A O 1
ATOM 690 N N . ASP A 1 91 ? 7.955 7.801 -5.464 1.00 85.44 91 ASP A N 1
ATOM 691 C CA . ASP A 1 91 ? 9.016 8.434 -6.250 1.00 85.44 91 ASP A CA 1
ATOM 692 C C . ASP A 1 91 ? 9.890 7.387 -6.970 1.00 85.44 91 ASP A C 1
ATOM 694 O O . ASP A 1 91 ? 10.199 7.543 -8.155 1.00 85.44 91 ASP A O 1
ATOM 698 N N . GLN A 1 92 ? 10.248 6.290 -6.291 1.00 86.81 92 GLN A N 1
ATOM 699 C CA . GLN A 1 92 ? 11.020 5.195 -6.883 1.00 86.81 92 GLN A CA 1
ATOM 700 C C . GLN A 1 92 ? 10.257 4.481 -8.000 1.00 86.81 92 GLN A C 1
ATOM 702 O O . GLN A 1 92 ? 10.822 4.288 -9.074 1.00 86.81 92 GLN A O 1
ATOM 707 N N . VAL A 1 93 ? 8.984 4.128 -7.794 1.00 82.50 93 VAL A N 1
ATOM 708 C CA . VAL A 1 93 ? 8.166 3.470 -8.830 1.00 82.50 93 VAL A CA 1
ATOM 709 C C . VAL A 1 93 ? 8.006 4.376 -10.052 1.00 82.50 93 VAL A C 1
ATOM 711 O O . VAL A 1 93 ? 8.140 3.908 -11.183 1.00 82.50 93 VAL A O 1
ATOM 714 N N . ILE A 1 94 ? 7.808 5.683 -9.848 1.00 79.06 94 ILE A N 1
ATOM 715 C CA . ILE A 1 94 ? 7.788 6.666 -10.941 1.00 79.06 94 ILE A CA 1
ATOM 716 C C . ILE A 1 94 ? 9.137 6.689 -11.673 1.00 79.06 94 ILE A C 1
ATOM 718 O O . ILE A 1 94 ? 9.169 6.682 -12.904 1.00 79.06 94 ILE A O 1
ATOM 722 N N . GLY A 1 95 ? 10.257 6.691 -10.946 1.00 78.56 95 GLY A N 1
ATOM 723 C CA . GLY A 1 95 ? 11.600 6.649 -11.533 1.00 78.56 95 GLY A CA 1
ATOM 724 C C . GLY A 1 95 ? 11.870 5.369 -12.333 1.00 78.56 95 GLY A C 1
ATOM 725 O O . GLY A 1 95 ? 12.427 5.426 -13.434 1.00 78.56 95 GLY A O 1
ATOM 726 N N . MET A 1 96 ? 11.425 4.218 -11.826 1.00 79.19 96 MET A N 1
ATOM 727 C CA . MET A 1 96 ? 11.509 2.935 -12.527 1.00 79.19 96 MET A CA 1
ATOM 728 C C . MET A 1 96 ? 10.674 2.956 -13.802 1.00 79.19 96 MET A C 1
ATOM 730 O O . MET A 1 96 ? 11.198 2.629 -14.860 1.00 79.19 96 MET A O 1
ATOM 734 N N . ALA A 1 97 ? 9.421 3.410 -13.737 1.00 76.44 97 ALA A N 1
ATOM 735 C CA . ALA A 1 97 ? 8.554 3.523 -14.908 1.00 76.44 97 ALA A CA 1
ATOM 736 C C . ALA A 1 97 ? 9.154 4.451 -15.978 1.00 76.44 97 ALA A C 1
ATOM 738 O O . ALA A 1 97 ? 9.196 4.092 -17.155 1.00 76.44 97 ALA A O 1
ATOM 739 N N . LYS A 1 98 ? 9.703 5.606 -15.572 1.00 77.44 98 LYS A N 1
ATOM 740 C CA . LYS A 1 98 ? 10.442 6.506 -16.473 1.00 77.44 98 LYS A CA 1
ATOM 741 C C . LYS A 1 98 ? 11.640 5.813 -17.117 1.00 77.44 98 LYS A C 1
ATOM 743 O O . LYS A 1 98 ? 11.838 5.959 -18.315 1.00 77.44 98 LYS A O 1
ATOM 748 N N . THR A 1 99 ? 12.405 5.032 -16.354 1.00 75.44 99 THR A N 1
ATOM 749 C CA . THR A 1 99 ? 13.551 4.267 -16.877 1.00 75.44 99 THR A CA 1
ATOM 750 C C . THR A 1 99 ? 13.110 3.196 -17.870 1.00 75.44 99 THR A C 1
ATOM 752 O O . THR A 1 99 ? 13.728 3.057 -18.924 1.00 75.44 99 THR A O 1
ATOM 755 N N . VAL A 1 100 ? 12.043 2.456 -17.547 1.00 73.50 100 VAL A N 1
ATOM 756 C CA . VAL A 1 100 ? 11.490 1.405 -18.409 1.00 73.50 100 VAL A CA 1
ATOM 757 C C . VAL A 1 100 ? 11.090 1.974 -19.750 1.00 73.50 100 VAL A C 1
ATOM 759 O O . VAL A 1 100 ? 11.409 1.386 -20.773 1.00 73.50 100 VAL A O 1
ATOM 762 N N . VAL A 1 101 ? 10.419 3.117 -19.758 1.00 71.75 101 VAL A N 1
ATOM 763 C CA . VAL A 1 101 ? 9.987 3.714 -21.012 1.00 71.75 101 VAL A CA 1
ATOM 764 C C . VAL A 1 101 ? 11.118 4.467 -21.700 1.00 71.75 101 VAL A C 1
ATOM 766 O O . VAL A 1 101 ? 11.199 4.351 -22.902 1.00 71.75 101 VAL A O 1
ATOM 769 N N . ALA A 1 102 ? 12.027 5.166 -21.016 1.00 70.12 102 ALA A N 1
ATOM 770 C CA . ALA A 1 102 ? 13.166 5.804 -21.690 1.00 70.12 102 ALA A CA 1
ATOM 771 C C . ALA A 1 102 ? 14.025 4.762 -22.423 1.00 70.12 102 ALA A C 1
ATOM 773 O O . ALA A 1 102 ? 14.203 4.843 -23.632 1.00 70.12 102 ALA A O 1
ATOM 774 N N . LYS A 1 103 ? 14.444 3.704 -21.719 1.00 68.12 103 LYS A N 1
ATOM 775 C CA . LYS A 1 103 ? 15.219 2.616 -22.329 1.00 68.12 103 LYS A CA 1
ATOM 776 C C . LYS A 1 103 ? 14.376 1.738 -23.248 1.00 68.12 103 LYS A C 1
ATOM 778 O O . LYS A 1 103 ? 14.893 1.189 -24.209 1.00 68.12 103 LYS A O 1
ATOM 783 N N . GLY A 1 104 ? 13.089 1.574 -22.956 1.00 61.19 104 GLY A N 1
ATOM 784 C CA . GLY A 1 104 ? 12.147 0.875 -23.826 1.00 61.19 104 GLY A CA 1
ATOM 785 C C . GLY A 1 104 ? 11.923 1.626 -25.133 1.00 61.19 104 GLY A C 1
ATOM 786 O O . GLY A 1 104 ? 11.816 0.983 -26.167 1.00 61.19 104 GLY A O 1
ATOM 787 N N . THR A 1 105 ? 11.931 2.960 -25.098 1.00 59.94 105 THR A N 1
ATOM 788 C CA . THR A 1 105 ? 11.965 3.845 -26.260 1.00 59.94 105 THR A CA 1
ATOM 789 C C . THR A 1 105 ? 13.318 3.767 -26.933 1.00 59.94 105 THR A C 1
ATOM 791 O O . THR A 1 105 ? 13.318 3.706 -28.139 1.00 59.94 105 THR A O 1
ATOM 794 N N . ASP A 1 106 ? 14.456 3.674 -26.246 1.00 58.28 106 ASP A N 1
ATOM 795 C CA . ASP A 1 106 ? 15.752 3.481 -26.924 1.00 58.28 106 ASP A CA 1
ATOM 796 C C . ASP A 1 106 ? 15.813 2.127 -27.659 1.00 58.28 106 ASP A C 1
ATOM 798 O O . ASP A 1 106 ? 16.240 2.054 -28.810 1.00 58.28 106 ASP A O 1
ATOM 802 N N . VAL A 1 107 ? 15.315 1.055 -27.027 1.00 56.16 107 VAL A N 1
ATOM 803 C CA . VAL A 1 107 ? 15.172 -0.280 -27.635 1.00 56.16 107 VAL A CA 1
ATOM 804 C C . VAL A 1 107 ? 14.152 -0.257 -28.773 1.00 56.16 107 VAL A C 1
ATOM 806 O O . VAL A 1 107 ? 14.390 -0.870 -29.812 1.00 56.16 107 VAL A O 1
ATOM 809 N N . LYS A 1 108 ? 13.039 0.470 -28.610 1.00 53.34 108 LYS A N 1
ATOM 810 C CA . LYS A 1 108 ? 12.061 0.684 -29.676 1.00 53.34 108 LYS A CA 1
ATOM 811 C C . LYS A 1 108 ? 12.638 1.524 -30.793 1.00 53.34 108 LYS A C 1
ATOM 813 O O . LYS A 1 108 ? 12.558 1.046 -31.885 1.00 53.34 108 LYS A O 1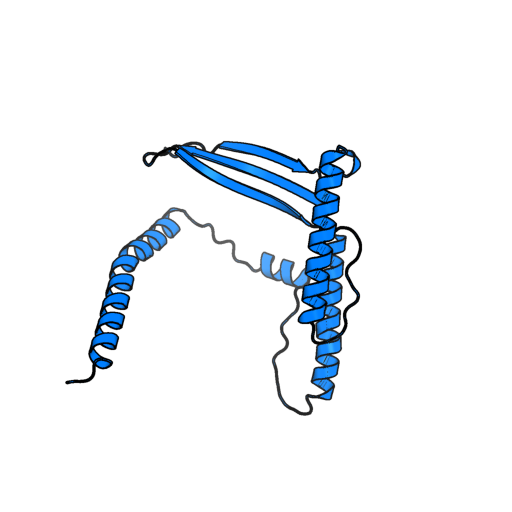
ATOM 818 N N . THR A 1 109 ? 13.300 2.650 -30.571 1.00 51.31 109 THR A N 1
ATOM 819 C CA . THR A 1 109 ? 13.957 3.502 -31.582 1.00 51.31 109 THR A CA 1
ATOM 820 C C . THR A 1 109 ? 15.028 2.719 -32.347 1.00 51.31 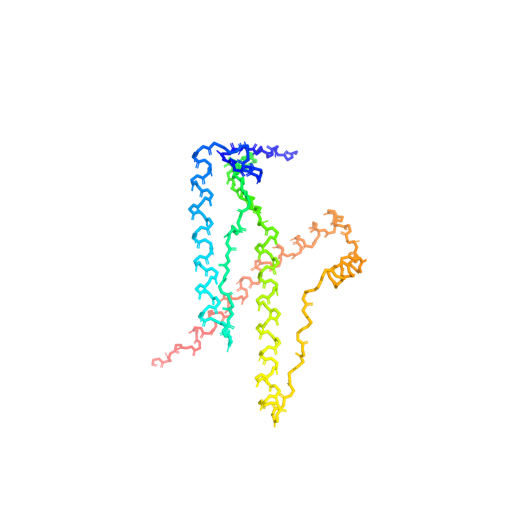109 THR A C 1
ATOM 822 O O . THR A 1 109 ? 15.127 2.833 -33.564 1.00 51.31 109 THR A O 1
ATOM 825 N N . ALA A 1 110 ? 15.778 1.844 -31.665 1.00 51.00 110 ALA A N 1
ATOM 826 C CA . ALA A 1 110 ? 16.686 0.896 -32.313 1.00 51.00 110 ALA A CA 1
ATOM 827 C C . ALA A 1 110 ? 15.948 -0.159 -33.173 1.00 51.00 110 ALA A C 1
ATOM 829 O O . ALA A 1 110 ? 16.507 -0.648 -34.154 1.00 51.00 110 ALA A O 1
ATOM 830 N N . ALA A 1 111 ? 14.694 -0.486 -32.839 1.00 49.12 111 ALA A N 1
ATOM 831 C CA . ALA A 1 111 ? 13.801 -1.379 -33.586 1.00 49.12 111 ALA A CA 1
ATOM 832 C C . ALA A 1 111 ? 12.808 -0.653 -34.542 1.00 49.12 111 ALA A C 1
ATOM 834 O O . ALA A 1 111 ? 12.281 -1.270 -35.464 1.00 49.12 111 ALA A O 1
ATOM 835 N N . GLU A 1 112 ? 12.591 0.657 -34.390 1.00 45.44 112 GLU A N 1
ATOM 836 C CA . GLU A 1 112 ? 11.627 1.558 -35.052 1.00 45.44 112 GLU A CA 1
ATOM 837 C C . GLU A 1 112 ? 12.246 2.175 -36.319 1.00 45.44 112 GLU A C 1
ATOM 839 O O . GLU A 1 112 ? 11.732 3.126 -36.893 1.00 45.44 112 GLU A O 1
ATOM 844 N N . ASN A 1 113 ? 13.240 1.475 -36.878 1.00 49.94 113 ASN A N 1
ATOM 845 C CA . ASN A 1 113 ? 13.237 1.193 -38.316 1.00 49.94 113 ASN A CA 1
ATOM 846 C C . ASN A 1 113 ? 12.041 0.295 -38.735 1.00 49.94 113 ASN A C 1
ATOM 848 O O . ASN A 1 113 ? 11.932 -0.096 -39.895 1.00 49.94 113 ASN A O 1
ATOM 852 N N . SER A 1 114 ? 11.125 -0.025 -37.815 1.00 41.25 114 SER A N 1
ATOM 853 C CA . SER A 1 114 ? 9.799 -0.575 -38.082 1.00 41.25 114 SER A CA 1
ATOM 854 C C . SER A 1 114 ? 8.704 0.014 -37.161 1.00 41.25 114 SER A C 1
ATOM 856 O O . SER A 1 114 ? 8.533 -0.393 -36.020 1.00 41.25 114 SER A O 1
ATOM 858 N N . SER A 1 115 ? 7.956 0.970 -37.727 1.00 46.88 115 SER A N 1
ATOM 859 C CA . SER A 1 115 ? 6.536 1.326 -37.512 1.00 46.88 115 SER A CA 1
ATOM 860 C C . SER A 1 115 ? 5.987 1.709 -36.118 1.00 46.88 115 SER A C 1
ATOM 862 O O . SER A 1 115 ? 5.695 0.864 -35.276 1.00 46.88 115 SER A O 1
ATOM 864 N N . ASP A 1 116 ? 5.630 2.996 -36.020 1.00 53.09 116 ASP A N 1
ATOM 865 C CA . ASP A 1 116 ? 4.429 3.623 -35.435 1.00 53.09 116 ASP A CA 1
ATOM 866 C C . ASP A 1 116 ? 3.706 2.924 -34.266 1.00 53.09 116 ASP A C 1
ATOM 868 O O . ASP A 1 116 ? 2.701 2.231 -34.446 1.00 53.09 116 ASP A O 1
ATOM 872 N N . SER A 1 117 ? 4.083 3.259 -33.027 1.00 46.97 117 SER A N 1
ATOM 873 C CA . SER A 1 117 ? 3.142 3.189 -31.901 1.00 46.97 117 SER A CA 1
ATOM 874 C C . SER A 1 117 ? 3.062 4.540 -31.194 1.00 46.97 117 SER A C 1
ATOM 876 O O . SER A 1 117 ? 4.069 5.042 -30.699 1.00 46.97 117 SER A O 1
ATOM 878 N N . LYS A 1 118 ? 1.856 5.121 -31.133 1.00 47.81 118 LYS A N 1
ATOM 879 C CA . LYS A 1 118 ? 1.581 6.366 -30.402 1.00 47.81 118 LYS A CA 1
ATOM 880 C C . LYS A 1 118 ? 2.077 6.254 -28.959 1.00 47.81 118 LYS A C 1
ATOM 882 O O . LYS A 1 118 ? 1.714 5.317 -28.247 1.00 47.81 118 LYS A O 1
ATOM 887 N N . SER A 1 119 ? 2.887 7.224 -28.549 1.00 47.19 119 SER A N 1
ATOM 888 C CA . SER A 1 119 ? 3.405 7.348 -27.192 1.00 47.19 119 SER A CA 1
ATOM 889 C C . SER A 1 119 ? 2.257 7.431 -26.184 1.00 47.19 119 SER A C 1
ATOM 891 O O . SER A 1 119 ? 1.308 8.198 -26.337 1.00 47.19 119 SER A O 1
ATOM 893 N N . VAL A 1 120 ? 2.335 6.611 -25.138 1.00 43.56 120 VAL A N 1
ATOM 894 C CA . VAL A 1 120 ? 1.470 6.749 -23.966 1.00 43.56 120 VAL A CA 1
ATOM 895 C C . VAL A 1 120 ? 1.997 7.946 -23.176 1.00 43.56 120 VAL A C 1
ATOM 897 O O . VAL A 1 120 ? 3.141 7.922 -22.723 1.00 43.56 120 VAL A O 1
ATOM 900 N N . GLU A 1 121 ? 1.197 9.006 -23.026 1.00 51.22 121 GLU A N 1
ATOM 901 C CA . GLU A 1 121 ? 1.549 10.122 -22.142 1.00 51.22 121 GLU A CA 1
ATOM 902 C C . GLU A 1 121 ? 1.727 9.606 -20.712 1.00 51.22 121 GLU A C 1
ATOM 904 O O . GLU A 1 121 ? 0.818 9.020 -20.117 1.00 51.22 121 GLU A O 1
ATOM 909 N N . PHE A 1 122 ? 2.914 9.817 -20.150 1.00 50.31 122 PHE A N 1
ATOM 910 C CA . PHE A 1 122 ? 3.182 9.455 -18.769 1.00 50.31 122 PHE A CA 1
ATOM 911 C C . PHE A 1 122 ? 2.415 10.342 -17.803 1.00 50.31 122 PHE A C 1
ATOM 913 O O . PHE A 1 122 ? 2.261 11.544 -18.004 1.00 50.31 122 PHE A O 1
ATOM 920 N N . TYR A 1 123 ? 2.052 9.755 -16.670 1.00 44.78 123 TYR A N 1
ATOM 921 C CA . TYR A 1 123 ? 1.567 10.495 -15.521 1.00 44.78 123 TYR A CA 1
ATOM 922 C C . TYR A 1 123 ? 2.641 11.478 -15.009 1.00 44.78 123 TYR A C 1
ATOM 924 O O . TYR A 1 123 ? 3.711 11.061 -14.558 1.00 44.78 123 TYR A O 1
ATOM 932 N N . SER A 1 124 ? 2.352 12.780 -15.051 1.00 55.34 124 SER A N 1
ATOM 933 C CA . SER A 1 124 ? 3.098 13.828 -14.341 1.00 55.34 124 SER A CA 1
ATOM 934 C C . SER A 1 124 ? 2.178 14.541 -13.352 1.00 55.34 124 SER A C 1
ATOM 936 O O . SER A 1 124 ? 0.954 14.489 -13.486 1.00 55.34 124 SER A O 1
ATOM 938 N N . LYS A 1 125 ? 2.753 15.192 -12.333 1.00 58.50 125 LYS A N 1
ATOM 939 C CA . LYS A 1 125 ? 1.963 15.952 -11.354 1.00 58.50 125 LYS A CA 1
ATOM 940 C C . LYS A 1 125 ? 1.210 17.082 -12.051 1.00 58.50 125 LYS A C 1
ATOM 942 O O . LYS A 1 125 ? 0.053 17.323 -11.736 1.00 58.50 125 LYS A O 1
ATOM 947 N N . GLU A 1 126 ? 1.858 17.711 -13.019 1.00 66.94 126 GLU A N 1
ATOM 948 C CA . GLU A 1 126 ? 1.331 18.795 -13.834 1.00 66.94 126 GLU A CA 1
ATOM 949 C C . GLU A 1 126 ? 0.173 18.293 -14.703 1.00 66.94 126 GLU A C 1
ATOM 951 O O . GLU A 1 126 ? -0.895 18.889 -14.671 1.00 66.94 126 GLU A O 1
ATOM 956 N N . LEU A 1 127 ? 0.321 17.137 -15.362 1.00 67.12 127 LEU A N 1
ATOM 957 C CA . LEU A 1 127 ? -0.735 16.515 -16.169 1.00 67.12 127 LEU A CA 1
ATOM 958 C C . LEU A 1 127 ? -1.909 16.044 -15.302 1.00 67.12 127 LEU A C 1
ATOM 960 O O . LEU A 1 127 ? -3.067 16.140 -15.697 1.00 67.12 127 LEU A O 1
ATOM 964 N N . ALA A 1 128 ? -1.629 15.529 -14.104 1.00 61.44 128 ALA A N 1
ATOM 965 C CA . ALA A 1 128 ? -2.657 15.135 -13.151 1.00 61.44 128 ALA A CA 1
ATOM 966 C C . ALA A 1 128 ? -3.418 16.354 -12.617 1.00 61.44 128 ALA A C 1
ATOM 968 O O . ALA A 1 128 ? -4.642 16.319 -12.546 1.00 61.44 128 ALA A O 1
ATOM 969 N N . GLN A 1 129 ? -2.713 17.437 -12.278 1.00 64.88 129 GLN A N 1
ATOM 970 C CA . GLN A 1 129 ? -3.318 18.697 -11.848 1.00 64.88 129 GLN A CA 1
ATOM 971 C C . GLN A 1 129 ? -4.125 19.338 -12.971 1.00 64.88 129 GLN A C 1
ATOM 973 O O . GLN A 1 129 ? -5.257 19.738 -12.732 1.00 64.88 129 GLN A O 1
ATOM 978 N N . GLU A 1 130 ? -3.595 19.368 -14.189 1.00 73.56 130 GLU A N 1
ATOM 979 C CA . GLU A 1 130 ? -4.297 19.839 -15.377 1.00 73.56 130 GLU A CA 1
ATOM 980 C C . GLU A 1 130 ? -5.564 19.013 -15.624 1.00 73.56 130 GLU A C 1
ATOM 982 O O . GLU A 1 130 ? -6.650 19.570 -15.768 1.00 73.56 130 GLU A O 1
ATOM 987 N N . LYS A 1 131 ? -5.478 17.677 -15.586 1.00 68.88 131 LYS A N 1
ATOM 988 C CA . LYS A 1 131 ? -6.657 16.812 -15.726 1.00 68.88 131 LYS A CA 1
ATOM 989 C C . LYS A 1 131 ? -7.662 17.027 -14.599 1.00 68.88 131 LYS A C 1
ATOM 991 O O . LYS A 1 131 ? -8.848 17.097 -14.885 1.00 68.88 131 LYS A O 1
ATOM 996 N N . LEU A 1 132 ? -7.225 17.177 -13.350 1.00 62.56 132 LEU A N 1
ATOM 997 C CA . LEU A 1 132 ? -8.108 17.457 -12.211 1.00 62.56 132 LEU A CA 1
ATOM 998 C C . LEU A 1 132 ? -8.780 18.833 -12.307 1.00 62.56 132 LEU A C 1
ATOM 1000 O O . LEU A 1 132 ? -9.952 18.951 -11.966 1.00 62.56 132 LEU A O 1
ATOM 1004 N N . GLN A 1 133 ? -8.073 19.853 -12.794 1.00 71.31 133 GLN A N 1
ATOM 1005 C CA . GLN A 1 133 ? -8.623 21.192 -13.029 1.00 71.31 133 GLN A CA 1
ATOM 1006 C C . GLN A 1 133 ? -9.606 21.211 -14.205 1.00 71.31 133 GLN A C 1
ATOM 1008 O O . GLN A 1 133 ? -10.596 21.938 -14.174 1.00 71.31 133 GLN A O 1
ATOM 1013 N N . ASN A 1 134 ? -9.354 20.382 -15.220 1.00 69.88 134 ASN A N 1
ATOM 1014 C CA . ASN A 1 134 ? -10.187 20.266 -16.415 1.00 69.88 134 ASN A CA 1
ATOM 1015 C C . ASN A 1 134 ? -11.327 19.245 -16.270 1.00 69.88 134 ASN A C 1
ATOM 1017 O O . ASN A 1 134 ? -12.211 19.172 -17.130 1.00 69.88 134 ASN A O 1
ATOM 1021 N N . LEU A 1 135 ? -11.351 18.465 -15.185 1.00 63.53 135 LEU A N 1
ATOM 1022 C CA . LEU A 1 135 ? -12.497 17.641 -14.831 1.00 63.53 135 LEU A CA 1
ATOM 1023 C C . LEU A 1 135 ? -13.642 18.568 -14.431 1.00 63.53 135 LEU A C 1
ATOM 1025 O O . LEU A 1 135 ? -13.644 19.173 -13.361 1.00 63.53 135 LEU A O 1
ATOM 1029 N N . LYS A 1 136 ? -14.658 18.652 -15.293 1.00 57.41 136 LYS A N 1
ATOM 1030 C CA . LYS A 1 136 ? -15.924 19.284 -14.923 1.00 57.41 136 LYS A CA 1
ATOM 1031 C C . LYS A 1 136 ? -16.463 18.568 -13.691 1.00 57.41 136 LYS A C 1
ATOM 1033 O O . LYS A 1 136 ? -16.806 17.387 -13.767 1.00 57.41 136 LYS A O 1
ATOM 1038 N N . GLY A 1 137 ? -16.538 19.284 -12.571 1.00 49.00 137 GLY A N 1
ATOM 1039 C CA . GLY A 1 137 ? -17.219 18.804 -11.380 1.00 49.00 137 GLY A CA 1
ATOM 1040 C C . GLY A 1 137 ? -18.654 18.449 -11.751 1.00 49.00 137 GLY A C 1
ATOM 1041 O O . GLY A 1 137 ? -19.465 19.331 -12.015 1.00 49.00 137 GLY A O 1
ATOM 1042 N N . ASN A 1 138 ? -18.963 17.157 -11.823 1.00 55.44 138 ASN A N 1
ATOM 1043 C CA . ASN A 1 138 ? -20.344 16.715 -11.861 1.00 55.44 138 ASN A CA 1
ATOM 1044 C C . ASN A 1 138 ? -20.808 16.632 -10.415 1.00 55.44 138 ASN A C 1
ATOM 1046 O O . ASN A 1 138 ? -20.408 15.732 -9.678 1.00 55.44 138 ASN A O 1
ATOM 1050 N N . THR A 1 139 ? -21.678 17.552 -10.015 1.00 51.53 139 THR A N 1
ATOM 1051 C CA . THR A 1 139 ? -22.541 17.301 -8.869 1.00 51.53 139 THR A CA 1
ATOM 1052 C C . THR A 1 139 ? -23.378 16.085 -9.238 1.00 51.53 139 THR A C 1
ATOM 1054 O O . THR A 1 139 ? -24.196 16.136 -10.158 1.00 51.53 139 THR A O 1
ATOM 1057 N N . ILE A 1 140 ? -23.145 14.957 -8.569 1.00 53.72 140 ILE A N 1
ATOM 1058 C CA . ILE A 1 140 ? -24.062 13.827 -8.653 1.00 53.72 140 ILE A CA 1
ATOM 1059 C C . ILE A 1 140 ? -25.294 14.247 -7.855 1.00 53.72 140 ILE A C 1
ATOM 1061 O O . ILE A 1 140 ? -25.424 13.957 -6.668 1.00 53.72 140 ILE A O 1
ATOM 1065 N N . GLU A 1 141 ? -26.182 15.006 -8.491 1.00 60.22 141 GLU A N 1
ATOM 1066 C CA . GLU A 1 141 ? -27.512 15.240 -7.953 1.00 60.22 141 GLU A CA 1
ATOM 1067 C C . GLU A 1 141 ? -28.153 13.864 -7.775 1.00 60.22 141 GLU A C 1
ATOM 1069 O O . GLU A 1 141 ? -28.359 13.134 -8.749 1.00 60.22 141 GLU A O 1
ATOM 1074 N N . GLY A 1 142 ? -28.429 13.478 -6.525 1.00 57.19 142 GLY A N 1
ATOM 1075 C CA . GLY A 1 142 ? -28.921 12.137 -6.192 1.00 57.19 142 GLY A CA 1
ATOM 1076 C C . GLY A 1 142 ? -30.155 11.725 -7.004 1.00 57.19 142 GLY A C 1
ATOM 1077 O O . GLY A 1 142 ? -30.340 10.545 -7.284 1.00 57.19 142 GLY A O 1
ATOM 1078 N N . ALA A 1 143 ? -30.946 12.696 -7.473 1.00 61.59 143 ALA A N 1
ATOM 1079 C CA . ALA A 1 143 ? -32.080 12.479 -8.367 1.00 61.59 143 ALA A CA 1
ATOM 1080 C C . ALA A 1 143 ? -31.682 11.947 -9.760 1.00 61.59 143 ALA A C 1
ATOM 1082 O O . ALA A 1 143 ? -32.367 11.080 -10.305 1.00 61.59 143 ALA A O 1
ATOM 1083 N N . LYS A 1 144 ? -30.567 12.421 -10.333 1.00 61.09 144 LYS A N 1
ATOM 1084 C CA . LYS A 1 144 ? -30.067 11.967 -11.638 1.00 61.09 144 LYS A CA 1
ATOM 1085 C C . LYS A 1 144 ? -29.454 10.570 -11.532 1.00 61.09 144 LYS A C 1
ATOM 1087 O O . LYS A 1 144 ? -29.784 9.702 -12.334 1.00 61.09 144 LYS A O 1
ATOM 1092 N N . LEU A 1 145 ? -28.682 10.319 -10.471 1.00 65.69 145 LEU A N 1
ATOM 1093 C CA . LEU A 1 145 ? -28.130 8.990 -10.189 1.00 65.69 145 LEU A CA 1
ATOM 1094 C C . LEU A 1 145 ? -29.226 7.952 -9.915 1.00 65.69 145 LEU A C 1
ATOM 1096 O O . LEU A 1 145 ? -29.144 6.835 -10.414 1.00 65.69 145 LEU A O 1
ATOM 1100 N N . ALA A 1 146 ? -30.274 8.314 -9.169 1.00 72.81 146 ALA A N 1
ATOM 1101 C CA . ALA A 1 146 ? -31.403 7.421 -8.911 1.00 72.81 146 ALA A CA 1
ATOM 1102 C C . ALA A 1 146 ? -32.125 7.018 -10.205 1.00 72.81 146 ALA A C 1
ATOM 1104 O O . ALA A 1 146 ? -32.523 5.863 -10.357 1.00 72.81 146 ALA A O 1
ATOM 1105 N N . LYS A 1 147 ? -32.265 7.948 -11.158 1.00 74.62 147 LYS A N 1
ATOM 1106 C CA . LYS A 1 147 ? -32.866 7.671 -12.467 1.00 74.62 147 LYS A CA 1
ATOM 1107 C C . LYS A 1 147 ? -32.002 6.720 -13.296 1.00 74.62 147 LYS A C 1
ATOM 1109 O O . LYS A 1 147 ? -32.537 5.774 -13.875 1.00 74.62 147 LYS A O 1
ATOM 1114 N N . ASP A 1 148 ? -30.692 6.944 -13.316 1.00 72.19 148 ASP A N 1
ATOM 1115 C CA . ASP A 1 148 ? -29.755 6.114 -14.077 1.00 72.19 148 ASP A CA 1
ATOM 1116 C C . ASP A 1 148 ? -29.632 4.706 -13.467 1.00 72.19 148 ASP A C 1
ATOM 1118 O O . ASP A 1 148 ? -29.737 3.712 -14.186 1.00 72.19 148 ASP A O 1
ATOM 1122 N N . LEU A 1 149 ? -29.543 4.598 -12.135 1.00 74.75 149 LEU A N 1
ATOM 1123 C CA . LEU A 1 149 ? -29.558 3.318 -11.412 1.00 74.75 149 LEU A CA 1
ATOM 1124 C C . LEU A 1 149 ? -30.862 2.549 -11.627 1.00 74.75 149 LEU A C 1
ATOM 1126 O O . LEU A 1 149 ? -30.833 1.345 -11.875 1.00 74.75 149 LEU A O 1
ATOM 1130 N N . LYS A 1 150 ? -32.010 3.236 -11.580 1.00 80.38 150 LYS A N 1
ATOM 1131 C CA . LYS A 1 150 ? -33.306 2.614 -11.868 1.00 80.38 150 LYS A CA 1
ATOM 1132 C C . LYS A 1 150 ? -33.350 2.079 -13.297 1.00 80.38 150 LYS A C 1
ATOM 1134 O O . LYS A 1 150 ? -33.768 0.949 -13.500 1.00 80.38 150 LYS A O 1
ATOM 1139 N N . MET A 1 151 ? -32.868 2.841 -14.279 1.00 80.38 151 MET A N 1
ATOM 1140 C CA . MET A 1 151 ? -32.844 2.392 -15.673 1.00 80.38 151 MET A CA 1
ATOM 1141 C C . MET A 1 151 ? -31.951 1.160 -15.879 1.00 80.38 151 MET A C 1
ATOM 1143 O O . MET A 1 151 ? -32.294 0.286 -16.673 1.00 80.38 151 MET A O 1
ATOM 1147 N N . ILE A 1 152 ? -30.814 1.086 -15.183 1.00 75.25 152 ILE A N 1
ATOM 1148 C CA . ILE A 1 152 ? -29.918 -0.077 -15.220 1.00 75.25 152 ILE A CA 1
ATOM 1149 C C . ILE A 1 152 ? -30.602 -1.293 -14.585 1.00 75.25 152 ILE A C 1
ATOM 1151 O O . ILE A 1 152 ? -30.660 -2.351 -15.210 1.00 75.25 152 ILE A O 1
ATOM 1155 N N . ASN A 1 153 ? -31.187 -1.127 -13.397 1.00 75.50 153 ASN A N 1
ATOM 1156 C CA . ASN A 1 153 ? -31.897 -2.197 -12.695 1.00 75.50 153 ASN A CA 1
ATOM 1157 C C . ASN A 1 153 ? -33.119 -2.702 -13.475 1.00 75.50 153 ASN A C 1
ATOM 1159 O O . ASN A 1 153 ? -33.349 -3.905 -13.515 1.00 75.50 153 ASN A O 1
ATOM 1163 N N . ASP A 1 154 ? -33.857 -1.816 -14.148 1.00 86.19 154 ASP A N 1
ATOM 1164 C CA . ASP A 1 154 ? -35.009 -2.183 -14.981 1.00 86.19 154 ASP A CA 1
ATOM 1165 C C . ASP A 1 154 ? -34.575 -2.995 -16.227 1.00 86.19 154 ASP A C 1
ATOM 1167 O O . ASP A 1 154 ? -35.326 -3.836 -16.720 1.00 86.19 154 ASP A O 1
ATOM 1171 N N . LYS A 1 155 ? -33.358 -2.769 -16.752 1.00 82.50 155 LYS A N 1
ATOM 1172 C CA . LYS A 1 155 ? -32.833 -3.436 -17.963 1.00 82.50 155 LYS A CA 1
ATOM 1173 C C . LYS A 1 155 ? -32.072 -4.732 -17.682 1.00 82.50 155 LYS A C 1
ATOM 1175 O O . LYS A 1 155 ? -31.980 -5.581 -18.569 1.00 82.50 155 LYS A O 1
ATOM 1180 N N . LEU A 1 156 ? -31.534 -4.879 -16.474 1.00 80.25 156 LEU A N 1
ATOM 1181 C CA . LEU A 1 156 ? -30.734 -6.025 -16.040 1.00 80.25 156 LEU A CA 1
ATOM 1182 C C . LEU A 1 156 ? -31.448 -7.374 -16.243 1.00 80.25 156 LEU A C 1
ATOM 1184 O O . LEU A 1 156 ? -30.850 -8.253 -16.865 1.00 80.25 156 LEU A O 1
ATOM 1188 N N . PRO A 1 157 ? -32.720 -7.554 -15.828 1.00 80.31 157 PRO A N 1
ATOM 1189 C CA . PRO A 1 157 ? -33.432 -8.818 -16.016 1.00 80.31 157 PRO A CA 1
ATOM 1190 C C . PRO A 1 157 ? -33.537 -9.224 -17.489 1.00 80.31 157 PRO A C 1
ATOM 1192 O O . PRO A 1 157 ? -33.210 -10.353 -17.844 1.00 80.31 157 PRO A O 1
ATOM 1195 N N . THR A 1 158 ? -33.911 -8.290 -18.366 1.00 77.44 158 THR A N 1
ATOM 1196 C CA . THR A 1 158 ? -34.052 -8.542 -19.808 1.00 77.44 158 THR A CA 1
ATOM 1197 C C . THR A 1 158 ? -32.709 -8.838 -20.472 1.00 77.44 158 THR A C 1
ATOM 1199 O O . THR A 1 158 ? -32.635 -9.673 -21.370 1.00 77.44 158 THR A O 1
ATOM 1202 N N . GLN A 1 159 ? -31.629 -8.185 -20.033 1.00 77.75 159 GLN A N 1
ATOM 1203 C CA . GLN A 1 159 ? -30.282 -8.464 -20.535 1.00 77.75 159 GLN A CA 1
ATOM 1204 C C . GLN A 1 159 ? -29.778 -9.843 -20.098 1.00 77.75 159 GLN A C 1
ATOM 1206 O O . GLN A 1 159 ? -29.209 -10.561 -20.919 1.00 77.75 159 GLN A O 1
ATOM 1211 N N . ILE A 1 160 ? -30.023 -10.230 -18.843 1.00 71.25 160 ILE A N 1
ATOM 1212 C CA . ILE A 1 160 ? -29.682 -11.560 -18.326 1.00 71.25 160 ILE A CA 1
ATOM 1213 C C . ILE A 1 160 ? -30.481 -12.631 -19.075 1.00 71.25 160 ILE A C 1
ATOM 1215 O O . ILE A 1 160 ? -29.890 -13.574 -19.596 1.00 71.25 160 ILE A O 1
ATOM 1219 N N . MET A 1 161 ? -31.800 -12.464 -19.207 1.00 74.75 161 MET A N 1
ATOM 1220 C CA . MET A 1 161 ? -32.650 -13.407 -19.943 1.00 74.75 161 MET A CA 1
ATOM 1221 C C . MET A 1 161 ? -32.251 -13.511 -21.417 1.00 74.75 161 MET A C 1
ATOM 1223 O O . MET A 1 161 ? -32.068 -14.613 -21.919 1.00 74.75 161 MET A O 1
ATOM 1227 N N . GLY A 1 162 ? -31.995 -12.387 -22.092 1.00 76.12 162 GLY A N 1
ATOM 1228 C CA . GLY A 1 162 ? -31.535 -12.396 -23.482 1.00 76.12 162 GLY A CA 1
ATOM 1229 C C . GLY A 1 162 ? -30.156 -13.044 -23.673 1.00 76.12 162 GLY A C 1
ATOM 1230 O O . GLY A 1 162 ? -29.892 -13.622 -24.729 1.00 76.12 162 GLY A O 1
ATOM 1231 N N . ALA A 1 163 ? -29.272 -12.975 -22.673 1.00 71.44 163 ALA A N 1
ATOM 1232 C CA . ALA A 1 163 ? -28.005 -13.702 -22.683 1.00 71.44 163 ALA A CA 1
ATOM 1233 C C . ALA A 1 163 ? -28.217 -15.215 -22.497 1.00 71.44 163 ALA A C 1
ATOM 1235 O O . ALA A 1 163 ? -27.619 -15.997 -23.235 1.00 71.44 163 ALA A O 1
ATOM 1236 N N . PHE A 1 164 ? -29.109 -15.624 -21.587 1.00 67.75 164 PHE A N 1
ATOM 1237 C CA . PHE A 1 164 ? -29.496 -17.027 -21.402 1.00 67.75 164 PHE A CA 1
ATOM 1238 C C . PHE A 1 164 ? -30.160 -17.620 -22.650 1.00 67.75 164 PHE A C 1
ATOM 1240 O O . PHE A 1 164 ? -29.767 -18.698 -23.088 1.00 67.75 164 PHE A O 1
ATOM 1247 N N . ASP A 1 165 ? -31.097 -16.908 -23.275 1.00 71.38 165 ASP A N 1
ATOM 1248 C CA . ASP A 1 165 ? -31.759 -17.355 -24.506 1.00 71.38 165 ASP A CA 1
ATOM 1249 C C . ASP A 1 165 ? -30.762 -17.523 -25.657 1.00 71.38 165 ASP A C 1
ATOM 1251 O O . ASP A 1 165 ? -30.823 -18.498 -26.409 1.00 71.38 165 ASP A O 1
ATOM 1255 N N . LYS A 1 166 ? -29.798 -16.599 -25.781 1.00 72.75 166 LYS A N 1
ATOM 1256 C CA . LYS A 1 166 ? -28.704 -16.730 -26.752 1.00 72.75 166 LYS A CA 1
ATOM 1257 C C . LYS A 1 166 ? -27.836 -17.944 -26.455 1.00 72.75 166 LYS A C 1
ATOM 1259 O O . LYS A 1 166 ? -27.560 -18.689 -27.388 1.00 72.75 166 LYS A O 1
ATOM 1264 N N . MET A 1 167 ? -27.458 -18.161 -25.194 1.00 67.25 167 MET A N 1
ATOM 1265 C CA . MET A 1 167 ? -26.663 -19.314 -24.765 1.00 67.25 167 MET A CA 1
ATOM 1266 C C . MET A 1 167 ? -27.374 -20.635 -25.103 1.00 67.25 167 MET A C 1
ATOM 1268 O O . MET A 1 167 ? -26.794 -21.478 -25.788 1.00 67.25 167 MET A O 1
ATOM 1272 N N . LEU A 1 168 ? -28.663 -20.752 -24.762 1.00 65.00 168 LEU A N 1
ATOM 1273 C CA . LEU A 1 168 ? -29.514 -21.904 -25.084 1.00 65.00 168 LEU A CA 1
ATOM 1274 C C . LEU A 1 168 ? -29.691 -22.115 -26.599 1.00 65.00 168 LEU A C 1
ATOM 1276 O O . LEU A 1 168 ? -29.768 -23.250 -27.073 1.00 65.00 168 LEU A O 1
ATOM 1280 N N . ALA A 1 169 ? -29.751 -21.038 -27.386 1.00 66.56 169 ALA A N 1
ATOM 1281 C CA . ALA A 1 169 ? -29.824 -21.122 -28.842 1.00 66.56 169 ALA A CA 1
ATOM 1282 C C . ALA A 1 169 ? -28.503 -21.596 -29.479 1.00 66.56 169 ALA A C 1
ATOM 1284 O O . ALA A 1 169 ? -28.536 -22.309 -30.486 1.00 66.56 169 ALA A O 1
ATOM 1285 N N . THR A 1 170 ? -27.348 -21.240 -28.906 1.00 62.41 170 THR A N 1
ATOM 1286 C CA . THR A 1 170 ? -26.044 -21.801 -29.305 1.00 62.41 170 THR A CA 1
ATOM 1287 C C . THR A 1 170 ? -25.914 -23.280 -28.951 1.00 62.41 170 THR A C 1
ATOM 1289 O O . THR A 1 170 ? -25.450 -24.038 -29.800 1.00 62.41 170 THR A O 1
ATOM 1292 N N . ASP A 1 171 ? -26.407 -23.717 -27.787 1.00 55.84 171 ASP A N 1
ATOM 1293 C CA . ASP A 1 171 ? -26.404 -25.139 -27.393 1.00 55.84 171 ASP A CA 1
ATOM 1294 C C . ASP A 1 171 ? -27.304 -26.009 -28.289 1.00 55.84 171 ASP A C 1
ATOM 1296 O O . ASP A 1 171 ? -26.968 -27.143 -28.639 1.00 55.84 171 ASP A O 1
ATOM 1300 N N . LYS A 1 172 ? -28.432 -25.467 -28.768 1.00 55.97 172 LYS A N 1
ATOM 1301 C CA . LYS A 1 172 ? -29.261 -26.160 -29.771 1.00 55.97 172 LYS A CA 1
ATOM 1302 C C . LYS A 1 172 ? -28.594 -26.282 -31.144 1.00 55.97 172 LYS A C 1
ATOM 1304 O O . LYS A 1 172 ? -28.957 -27.181 -31.898 1.00 55.97 172 LYS A O 1
ATOM 1309 N N . LYS A 1 173 ? -27.652 -25.399 -31.496 1.00 54.56 173 LYS A N 1
ATOM 1310 C CA . LYS A 1 173 ? -26.895 -25.478 -32.761 1.00 54.56 173 LYS A CA 1
ATOM 1311 C C . LYS A 1 173 ? -25.681 -26.407 -32.683 1.00 54.56 173 LYS A C 1
ATOM 1313 O O . LYS A 1 173 ? -25.229 -26.855 -33.732 1.00 54.56 173 LYS A O 1
ATOM 1318 N N . SER A 1 174 ? -25.161 -26.687 -31.487 1.00 51.66 174 SER A N 1
ATOM 1319 C CA . SER A 1 174 ? -24.002 -27.567 -31.271 1.00 51.66 174 SER A CA 1
ATOM 1320 C C . SER A 1 174 ? -24.372 -29.037 -31.039 1.00 51.66 174 SER A C 1
ATOM 1322 O O . SER A 1 174 ? -23.490 -29.893 -31.064 1.00 51.66 174 SER A O 1
ATOM 1324 N N . SER A 1 175 ? -25.658 -29.357 -30.864 1.00 50.62 175 SER A N 1
ATOM 1325 C CA . SER A 1 175 ? -26.132 -30.742 -30.778 1.00 50.62 175 SER A CA 1
ATOM 1326 C C . SER A 1 175 ? -26.154 -31.391 -32.175 1.00 50.62 175 SER A C 1
ATOM 1328 O O . SER A 1 175 ? -26.881 -30.902 -33.047 1.00 50.62 175 SER A O 1
ATOM 1330 N N . PRO A 1 176 ? -25.407 -32.484 -32.433 1.00 50.88 176 PRO A N 1
ATOM 1331 C CA . PRO A 1 176 ? -25.540 -33.227 -33.679 1.00 50.88 176 PRO A CA 1
ATOM 1332 C C . PRO A 1 176 ? -26.950 -33.822 -33.747 1.00 50.88 176 PRO A C 1
ATOM 1334 O O . PRO A 1 176 ? -27.431 -34.402 -32.773 1.00 50.88 176 PRO A O 1
ATOM 1337 N N . LYS A 1 177 ? -27.619 -33.697 -34.899 1.00 49.88 177 LYS A N 1
ATOM 1338 C CA . LYS A 1 177 ? -28.760 -34.568 -35.197 1.00 49.88 177 LYS A CA 1
ATOM 1339 C C . LYS A 1 177 ? -28.223 -35.999 -35.220 1.00 49.88 177 LYS A C 1
ATOM 1341 O O . LYS A 1 177 ? -27.328 -36.285 -36.013 1.00 49.88 177 LYS A O 1
ATOM 1346 N N . SER A 1 178 ? -28.723 -36.817 -34.296 1.00 46.03 178 SER A N 1
ATOM 1347 C CA . SER A 1 178 ? -28.499 -38.261 -34.271 1.00 46.03 178 SER A CA 1
ATOM 1348 C C . SER A 1 178 ? -28.971 -38.928 -35.557 1.00 46.03 178 SER A C 1
ATOM 1350 O O . SER A 1 178 ? -29.853 -38.354 -36.239 1.00 46.03 178 SER A O 1
#

Sequence (178 aa):
TSPTVKAVEVMRVPTDAKLRNNEQSQIISVANKAAMDAVNVNFKLHAPVPVTPMKGDVLDGFSYYQLQGTDKQGHHVGELLVINYSKNAIDQVIGMAKTVVAKGTDVKTAAENSSDSKSVEFYSKELAQEKLQNLKGNTIEGAKLAKDLKMINDKLPTQIMGAFDKMLATDKKSSPKS